Protein AF-A0A3M9ZXR5-F1 (afdb_monomer_lite)

pLDDT: mean 82.59, std 17.95, range [38.94, 97.75]

Secondary structure (DSSP, 8-state):
-PPP----------HHHHHHHHHHHHHHHHHHHHHHHHHHHHHHHHHHTGGG--HHHHHHTT-EEEEETTEEEEE-HHHHHHHHHHTHHHHHHHHHT-HHHHHHHHTT--

Radius of gyration: 21.89 Å; chains: 1; bounding box: 35×54×59 Å

Sequence (110 aa):
MVKPVIRFLDVPRDPMEQTTMSRIVDWEEEGDHLLQILRKYEDGYREKICSRCNMEQQVKRKCIKMHINGKILTYCDHMRKAKSSKFKKEIHHHMFSHPVFFTHNMLRKT

Structure (mmCIF, N/CA/C/O backbone):
data_AF-A0A3M9ZXR5-F1
#
_entry.id   AF-A0A3M9ZXR5-F1
#
loop_
_atom_site.group_PDB
_atom_site.id
_atom_site.type_symbol
_atom_site.label_atom_id
_atom_site.label_alt_id
_atom_site.label_comp_id
_atom_site.label_asym_id
_atom_site.label_entity_id
_atom_site.label_seq_id
_atom_site.pdbx_PDB_ins_code
_atom_site.Cartn_x
_atom_site.Cartn_y
_atom_site.Cartn_z
_atom_site.occupancy
_atom_site.B_iso_or_equiv
_atom_site.auth_seq_id
_atom_site.auth_comp_id
_atom_site.auth_asym_id
_atom_site.auth_atom_id
_atom_site.pdbx_PDB_model_num
ATOM 1 N N . MET A 1 1 ? 8.586 -45.011 -25.569 1.00 41.78 1 MET A N 1
ATOM 2 C CA . MET A 1 1 ? 8.322 -43.723 -26.251 1.00 41.78 1 MET A CA 1
ATOM 3 C C . MET A 1 1 ? 8.970 -42.614 -25.440 1.00 41.78 1 MET A C 1
ATOM 5 O O . MET A 1 1 ? 8.500 -42.313 -24.351 1.00 41.78 1 MET A O 1
ATOM 9 N N . VAL A 1 2 ? 10.095 -42.083 -25.913 1.00 38.94 2 VAL A N 1
ATOM 10 C CA . VAL A 1 2 ? 10.811 -40.984 -25.251 1.00 38.94 2 VAL A CA 1
ATOM 11 C C . VAL A 1 2 ? 10.157 -39.683 -25.714 1.00 38.94 2 VAL A C 1
ATOM 13 O O . VAL A 1 2 ? 10.104 -39.425 -26.914 1.00 38.94 2 VAL A O 1
ATOM 16 N N . LYS A 1 3 ? 9.590 -38.902 -24.787 1.00 43.16 3 LYS A N 1
ATOM 17 C CA . LYS A 1 3 ? 9.052 -37.570 -25.104 1.00 43.16 3 LYS A CA 1
ATOM 18 C C . LYS A 1 3 ? 10.208 -36.690 -25.595 1.00 43.16 3 LYS A C 1
ATOM 20 O O . LYS A 1 3 ? 11.258 -36.705 -24.949 1.00 43.16 3 LYS A O 1
ATOM 25 N N . PRO A 1 4 ? 10.053 -35.927 -26.687 1.00 47.34 4 PRO A N 1
ATOM 26 C CA . PRO A 1 4 ? 11.080 -34.979 -27.077 1.00 47.34 4 PRO A CA 1
ATOM 27 C C . PRO A 1 4 ? 11.218 -33.939 -25.963 1.00 47.34 4 PRO A C 1
ATOM 29 O O . PRO A 1 4 ? 10.266 -33.240 -25.614 1.00 47.34 4 PRO A O 1
ATOM 32 N N . VAL A 1 5 ? 12.412 -33.872 -25.379 1.00 54.09 5 VAL A N 1
ATOM 33 C CA . VAL A 1 5 ? 12.835 -32.733 -24.571 1.00 54.09 5 VAL A CA 1
ATOM 34 C C . VAL A 1 5 ? 12.912 -31.566 -25.543 1.00 54.09 5 VAL A C 1
ATOM 36 O O . VAL A 1 5 ? 13.826 -31.509 -26.365 1.00 54.09 5 VAL A O 1
ATOM 39 N N . ILE A 1 6 ? 11.932 -30.665 -25.491 1.00 51.97 6 ILE A N 1
ATOM 40 C CA . ILE A 1 6 ? 12.039 -29.366 -26.149 1.00 51.97 6 ILE A CA 1
ATOM 41 C C . ILE A 1 6 ? 13.170 -28.645 -25.417 1.00 51.97 6 ILE A C 1
ATOM 43 O O . ILE A 1 6 ? 12.973 -28.051 -24.360 1.00 51.97 6 ILE A O 1
ATOM 47 N N . ARG A 1 7 ? 14.392 -28.775 -25.937 1.00 46.69 7 ARG A N 1
ATOM 48 C CA . ARG A 1 7 ? 15.467 -27.851 -25.603 1.00 46.69 7 ARG A CA 1
ATOM 49 C C . ARG A 1 7 ? 15.021 -26.525 -26.192 1.00 46.69 7 ARG A C 1
ATOM 51 O O . ARG A 1 7 ? 14.985 -26.387 -27.413 1.00 46.69 7 ARG A O 1
ATOM 58 N N . PHE A 1 8 ? 14.619 -25.596 -25.331 1.00 50.69 8 PHE A N 1
ATOM 59 C CA . PHE A 1 8 ? 14.571 -24.194 -25.705 1.00 50.69 8 PHE A CA 1
ATOM 60 C C . PHE A 1 8 ? 15.990 -23.853 -26.152 1.00 50.69 8 PHE A C 1
ATOM 62 O O . PHE A 1 8 ? 16.900 -23.760 -25.336 1.00 50.69 8 PHE A O 1
ATOM 69 N N . LEU A 1 9 ? 16.201 -23.833 -27.467 1.00 44.84 9 LEU A N 1
ATOM 70 C CA . LEU A 1 9 ? 17.377 -23.216 -28.049 1.00 44.84 9 LEU A CA 1
ATOM 71 C C . LEU A 1 9 ? 17.412 -21.798 -27.480 1.00 44.84 9 LEU A C 1
ATOM 73 O O . LEU A 1 9 ? 16.385 -21.116 -27.512 1.00 44.84 9 LEU A O 1
ATOM 77 N N . ASP A 1 10 ? 18.558 -21.382 -26.948 1.00 56.34 10 ASP A N 1
ATOM 78 C CA . ASP A 1 10 ? 18.862 -19.978 -26.685 1.00 56.34 10 ASP A CA 1
ATOM 79 C C . ASP A 1 10 ? 18.866 -19.249 -28.036 1.00 56.34 10 ASP A C 1
ATOM 81 O O . ASP A 1 10 ? 19.908 -18.996 -28.639 1.00 56.34 10 ASP A O 1
ATOM 85 N N . VAL A 1 11 ? 17.671 -19.004 -28.578 1.00 54.62 11 VAL A N 1
ATOM 86 C CA . VAL A 1 11 ? 17.485 -18.183 -29.765 1.00 54.62 11 VAL A CA 1
ATOM 87 C C . VAL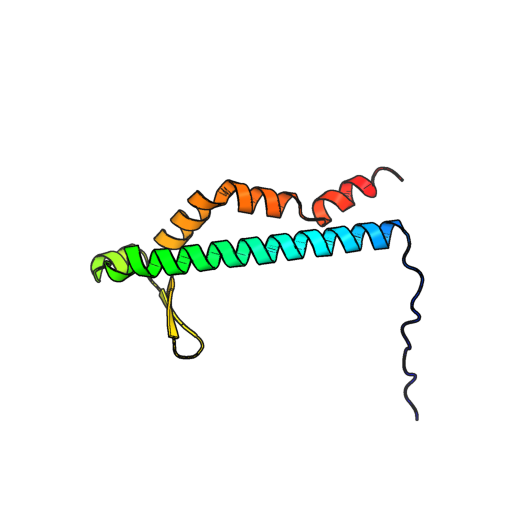 A 1 11 ? 17.993 -16.800 -29.373 1.00 54.62 11 VAL A C 1
ATOM 89 O O . VAL A 1 11 ? 17.533 -16.265 -28.357 1.00 54.62 11 VAL A O 1
ATOM 92 N N . PRO A 1 12 ? 18.945 -16.219 -30.123 1.00 54.38 12 PRO A N 1
ATOM 93 C CA . PRO A 1 12 ? 19.375 -14.855 -29.880 1.00 54.38 12 PRO A CA 1
ATOM 94 C C . PRO A 1 12 ? 18.138 -13.962 -29.936 1.00 54.38 12 PRO A C 1
ATOM 96 O O . PRO A 1 12 ? 17.517 -13.829 -30.989 1.00 54.38 12 PRO A O 1
ATOM 99 N N . ARG A 1 13 ? 17.741 -13.411 -28.786 1.00 61.97 13 ARG A N 1
ATOM 100 C CA . ARG A 1 13 ? 16.616 -12.478 -28.724 1.00 61.97 13 ARG A CA 1
ATOM 101 C C . ARG A 1 13 ? 16.959 -11.274 -29.580 1.00 61.97 13 ARG A C 1
ATOM 103 O O . ARG A 1 13 ? 18.100 -10.802 -29.529 1.00 61.97 13 ARG A O 1
ATOM 110 N N . ASP A 1 14 ? 15.985 -10.778 -30.328 1.00 75.81 14 ASP A N 1
ATOM 111 C CA . ASP A 1 14 ? 16.148 -9.539 -31.081 1.00 75.81 14 ASP A CA 1
ATOM 112 C C . ASP A 1 14 ? 16.647 -8.424 -30.127 1.00 75.81 14 ASP A C 1
ATOM 114 O O . ASP A 1 14 ? 16.221 -8.380 -28.965 1.00 75.81 14 ASP A O 1
ATOM 118 N N . PRO A 1 15 ? 17.566 -7.530 -30.535 1.00 76.38 15 PRO A N 1
ATOM 119 C CA . PRO A 1 15 ? 18.046 -6.450 -29.667 1.00 76.38 15 PRO A CA 1
ATOM 120 C C . PRO A 1 15 ? 16.917 -5.613 -29.028 1.00 76.38 15 PRO A C 1
ATOM 122 O O . PRO A 1 15 ? 17.047 -5.153 -27.886 1.00 76.38 15 PRO A O 1
ATOM 125 N N . MET A 1 16 ? 15.777 -5.455 -29.712 1.00 73.75 16 MET A N 1
ATOM 126 C CA . MET A 1 16 ? 14.577 -4.812 -29.170 1.00 73.75 16 MET A CA 1
ATOM 127 C C . MET A 1 16 ? 13.893 -5.656 -28.089 1.00 73.75 16 MET A C 1
ATOM 129 O O . MET A 1 16 ? 13.424 -5.102 -27.08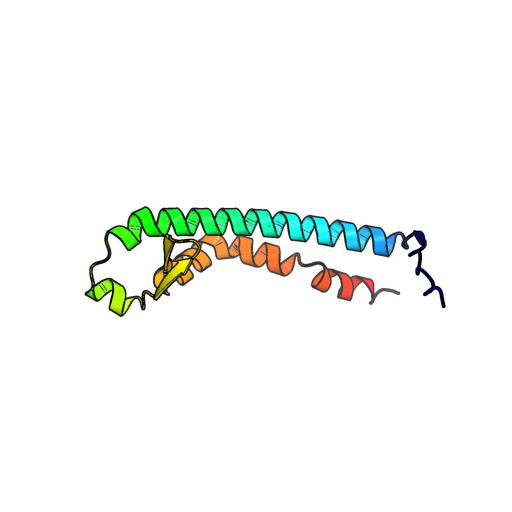9 1.00 73.75 16 MET A O 1
ATOM 133 N N . GLU A 1 17 ? 13.856 -6.981 -28.236 1.00 75.69 17 GLU A N 1
ATOM 134 C CA . GLU A 1 17 ? 13.344 -7.898 -27.209 1.00 75.69 17 GLU A CA 1
ATOM 135 C C . GLU A 1 17 ? 14.229 -7.884 -25.960 1.00 75.69 17 GLU A C 1
ATOM 137 O O . GLU A 1 17 ? 13.713 -7.817 -24.844 1.00 75.69 17 GLU A O 1
ATOM 142 N N . GLN A 1 18 ? 15.556 -7.876 -26.129 1.00 80.88 18 GLN A N 1
ATOM 143 C CA . GLN A 1 18 ? 16.503 -7.775 -25.011 1.00 80.88 18 GLN A CA 1
ATOM 144 C C . GLN A 1 18 ? 16.325 -6.460 -24.246 1.00 80.88 18 GLN A C 1
ATOM 146 O O . GLN A 1 18 ? 16.202 -6.463 -23.022 1.00 80.88 18 GLN A O 1
ATOM 151 N N . THR A 1 19 ? 16.224 -5.341 -24.968 1.00 80.75 19 THR A N 1
ATOM 152 C CA . THR A 1 19 ? 16.002 -4.017 -24.368 1.00 80.75 19 THR A CA 1
ATOM 153 C C . THR A 1 19 ? 14.668 -3.952 -23.625 1.00 80.75 19 THR A C 1
ATOM 155 O O . THR A 1 19 ? 14.588 -3.422 -22.518 1.00 80.75 19 THR A O 1
ATOM 158 N N . THR A 1 20 ? 1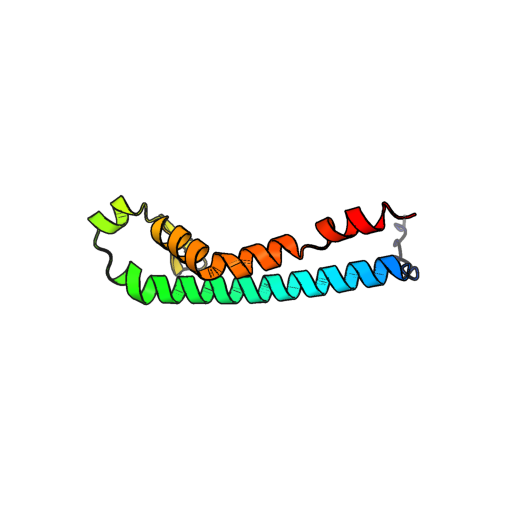3.607 -4.509 -24.210 1.00 81.62 20 THR A N 1
ATOM 159 C CA . THR A 1 20 ? 12.284 -4.549 -23.573 1.00 81.62 20 THR A CA 1
ATOM 160 C C . THR A 1 20 ? 12.315 -5.385 -22.298 1.00 81.62 20 THR A C 1
ATOM 162 O O . THR A 1 20 ? 11.743 -4.979 -21.289 1.00 81.62 20 THR A O 1
ATOM 165 N N . MET A 1 21 ? 13.024 -6.514 -22.319 1.00 84.62 21 MET A N 1
ATOM 166 C CA . MET A 1 21 ? 13.150 -7.390 -21.160 1.00 84.62 21 MET A CA 1
ATOM 167 C C . MET A 1 21 ? 13.967 -6.767 -20.036 1.00 84.62 21 MET A C 1
ATOM 169 O O . MET A 1 21 ? 13.528 -6.822 -18.893 1.00 84.62 21 MET A O 1
ATOM 173 N N . SER A 1 22 ? 15.079 -6.102 -20.357 1.00 86.81 22 SER A N 1
ATOM 174 C CA . SER A 1 22 ? 15.860 -5.337 -19.376 1.00 86.81 22 SER A CA 1
ATOM 175 C C . SER A 1 22 ? 14.989 -4.305 -18.658 1.00 86.81 22 SER A C 1
ATOM 177 O O . SER A 1 22 ? 14.975 -4.248 -17.437 1.00 86.81 22 SER A O 1
ATOM 179 N N . ARG A 1 23 ? 14.173 -3.552 -19.406 1.00 87.25 23 ARG A N 1
ATOM 180 C CA . ARG A 1 23 ? 13.278 -2.535 -18.831 1.00 87.25 23 ARG A CA 1
ATOM 181 C C . ARG A 1 23 ? 12.151 -3.115 -17.977 1.00 87.25 23 ARG A C 1
ATOM 183 O O . ARG A 1 23 ? 11.629 -2.409 -17.120 1.00 87.25 23 ARG A O 1
ATOM 190 N N . ILE A 1 24 ? 11.726 -4.349 -18.252 1.00 90.56 24 ILE A N 1
ATOM 191 C CA . ILE A 1 24 ? 10.759 -5.064 -17.410 1.00 90.56 24 ILE A CA 1
ATOM 192 C C . ILE A 1 24 ? 11.411 -5.438 -16.087 1.00 90.56 24 ILE A C 1
ATOM 194 O O . ILE A 1 24 ? 10.827 -5.137 -15.054 1.00 90.56 24 ILE A O 1
ATOM 198 N N . VAL A 1 25 ? 12.625 -5.990 -16.119 1.00 92.69 25 VAL A N 1
ATOM 199 C CA . VAL A 1 25 ? 13.377 -6.322 -14.901 1.00 92.69 25 VAL A CA 1
ATOM 200 C C . VAL A 1 25 ? 13.611 -5.071 -14.051 1.00 92.69 25 VAL A C 1
ATOM 202 O O . VAL A 1 25 ? 13.244 -5.066 -12.882 1.00 92.69 25 VAL A O 1
ATOM 205 N N . ASP A 1 26 ? 14.096 -3.978 -14.649 1.00 92.00 26 ASP A N 1
ATOM 206 C CA . ASP A 1 26 ? 14.308 -2.707 -13.937 1.00 92.00 26 ASP A CA 1
ATOM 207 C C . ASP A 1 26 ? 13.012 -2.191 -13.282 1.00 92.00 26 ASP A C 1
ATOM 209 O O . ASP A 1 26 ? 13.007 -1.675 -12.163 1.00 92.00 26 ASP A O 1
ATOM 213 N N . TRP A 1 27 ? 11.883 -2.321 -13.989 1.00 93.88 27 TRP A N 1
ATOM 214 C CA . TRP A 1 27 ? 10.581 -1.918 -13.471 1.00 93.88 27 TRP A CA 1
ATOM 215 C C . TRP A 1 27 ? 10.132 -2.810 -12.308 1.00 93.88 27 TRP A C 1
ATOM 217 O O . TRP A 1 27 ? 9.654 -2.289 -11.303 1.00 93.88 27 TRP A O 1
ATOM 227 N N . GLU A 1 28 ? 10.302 -4.129 -12.415 1.00 95.06 28 GLU A N 1
ATOM 228 C CA . GLU A 1 28 ? 9.979 -5.088 -11.353 1.00 95.06 28 GLU A CA 1
ATOM 229 C C . GLU A 1 28 ? 10.818 -4.841 -10.092 1.00 95.06 28 GLU A C 1
ATOM 231 O O . GLU A 1 28 ? 10.259 -4.787 -8.996 1.00 95.06 28 GLU A O 1
ATOM 236 N N . GLU A 1 29 ? 12.124 -4.596 -10.236 1.00 96.19 29 GLU A N 1
ATOM 237 C CA . GLU A 1 29 ? 13.024 -4.290 -9.116 1.00 96.19 29 GLU A CA 1
ATOM 238 C C . GLU A 1 29 ? 12.615 -3.006 -8.375 1.00 96.19 29 GLU A C 1
ATOM 240 O O . GLU A 1 29 ? 12.537 -2.984 -7.140 1.00 96.19 29 GLU A O 1
ATOM 245 N N . GLU A 1 30 ? 12.271 -1.944 -9.112 1.00 94.62 30 GLU A N 1
ATOM 2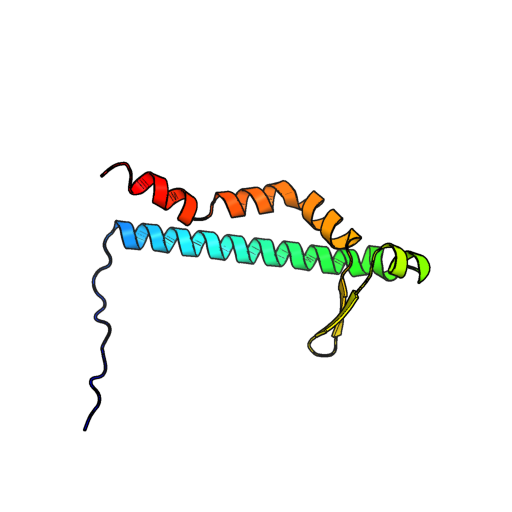46 C CA . GLU A 1 30 ? 11.733 -0.712 -8.521 1.00 94.62 30 GLU A CA 1
ATOM 247 C C . GLU A 1 30 ? 10.385 -0.970 -7.819 1.00 94.62 30 GLU A C 1
ATOM 249 O O . GLU A 1 30 ? 10.107 -0.421 -6.747 1.00 94.62 30 GLU A O 1
ATOM 254 N N . GLY A 1 31 ? 9.551 -1.844 -8.390 1.00 96.12 31 GLY A N 1
ATOM 255 C CA . GLY A 1 31 ? 8.288 -2.282 -7.796 1.00 96.12 31 GLY A CA 1
ATOM 256 C C . GLY A 1 31 ? 8.482 -3.008 -6.467 1.00 96.12 31 GLY A C 1
ATOM 257 O O . GLY A 1 31 ? 7.804 -2.696 -5.482 1.00 96.12 31 GLY A O 1
ATOM 258 N N . ASP A 1 32 ? 9.449 -3.919 -6.399 1.00 97.38 32 ASP A N 1
ATOM 259 C CA . ASP A 1 32 ? 9.815 -4.633 -5.178 1.00 97.38 32 ASP A CA 1
ATOM 260 C C . ASP A 1 32 ? 10.341 -3.682 -4.101 1.00 97.38 32 ASP A C 1
ATOM 262 O O . ASP A 1 32 ? 9.930 -3.761 -2.934 1.00 97.38 32 ASP A O 1
ATOM 266 N N . HIS A 1 33 ? 11.191 -2.730 -4.482 1.00 96.69 33 HIS A N 1
ATOM 267 C CA . HIS A 1 33 ? 11.666 -1.691 -3.576 1.00 96.69 33 HIS A CA 1
ATOM 268 C C . HIS A 1 33 ? 10.505 -0.843 -3.024 1.00 96.69 33 HIS A C 1
ATOM 270 O O . HIS A 1 33 ? 10.385 -0.655 -1.803 1.00 96.69 33 HIS A O 1
ATOM 276 N N . LEU A 1 34 ? 9.583 -0.404 -3.887 1.00 96.25 34 LEU A N 1
ATOM 277 C CA . LEU A 1 34 ? 8.388 0.328 -3.473 1.00 96.25 34 LEU A CA 1
ATOM 278 C C . LEU A 1 34 ? 7.525 -0.511 -2.517 1.00 96.25 34 LEU A C 1
ATOM 280 O O . LEU A 1 34 ? 7.103 -0.014 -1.469 1.00 96.25 34 LEU A O 1
ATOM 284 N N . LEU A 1 35 ? 7.303 -1.795 -2.809 1.00 96.19 35 LEU A N 1
ATOM 285 C CA . LEU A 1 35 ? 6.561 -2.705 -1.931 1.00 96.19 35 LEU A CA 1
ATOM 286 C C . LEU A 1 35 ? 7.198 -2.817 -0.541 1.00 96.19 35 LEU A C 1
ATOM 288 O O . LEU A 1 35 ? 6.474 -2.807 0.461 1.00 96.19 35 LEU A O 1
ATOM 292 N N . GLN A 1 36 ? 8.527 -2.879 -0.447 1.00 97.12 36 GLN A N 1
ATOM 293 C CA . GLN A 1 36 ? 9.225 -2.894 0.841 1.00 97.12 36 GLN A CA 1
ATOM 294 C C . GLN A 1 36 ? 8.987 -1.607 1.638 1.00 97.12 36 GLN A C 1
ATOM 296 O O . GLN A 1 36 ? 8.698 -1.671 2.837 1.00 97.12 36 GLN A O 1
ATOM 301 N N . ILE A 1 37 ? 9.057 -0.440 0.992 1.00 97.00 37 ILE A N 1
ATOM 302 C CA . ILE A 1 37 ? 8.772 0.852 1.635 1.00 97.00 37 ILE A CA 1
ATOM 303 C C . ILE A 1 37 ? 7.326 0.898 2.138 1.00 97.00 37 ILE A C 1
ATOM 305 O O . ILE A 1 37 ? 7.071 1.293 3.282 1.00 97.00 37 ILE A O 1
ATOM 309 N N . LEU A 1 38 ? 6.373 0.460 1.311 1.00 96.00 38 LEU A N 1
ATOM 310 C CA . LEU A 1 38 ? 4.959 0.425 1.672 1.00 96.00 38 LEU A CA 1
ATOM 311 C C . LEU A 1 38 ? 4.704 -0.494 2.875 1.00 96.00 38 LEU A C 1
ATOM 313 O O . LEU A 1 38 ? 3.944 -0.115 3.767 1.00 96.00 38 LEU A O 1
ATOM 317 N N . ARG A 1 39 ? 5.360 -1.660 2.942 1.00 94.56 39 ARG A N 1
ATOM 318 C CA . ARG A 1 39 ? 5.275 -2.581 4.091 1.00 94.56 39 ARG A CA 1
ATOM 319 C C . ARG A 1 39 ? 5.842 -1.954 5.365 1.00 94.56 39 ARG A C 1
ATOM 321 O O . ARG A 1 39 ? 5.137 -1.903 6.369 1.00 94.56 39 ARG A O 1
ATOM 328 N N . LYS A 1 40 ? 7.047 -1.373 5.301 1.00 96.38 40 LYS A N 1
ATOM 329 C CA . LYS A 1 40 ? 7.665 -0.658 6.437 1.00 96.38 40 LYS A CA 1
ATOM 330 C C . LYS A 1 40 ? 6.768 0.465 6.962 1.00 96.38 40 LYS A C 1
ATOM 332 O O . LYS A 1 40 ? 6.668 0.673 8.171 1.00 96.38 40 LYS A O 1
ATOM 337 N N . TYR A 1 41 ? 6.097 1.190 6.065 1.00 96.62 41 TYR A N 1
ATOM 338 C CA . TYR A 1 41 ? 5.134 2.209 6.467 1.00 96.62 41 TYR A CA 1
ATOM 339 C C . TYR A 1 41 ? 3.946 1.617 7.224 1.00 96.62 41 TYR A C 1
ATOM 341 O O . TYR A 1 41 ? 3.562 2.168 8.252 1.00 96.62 41 TYR A O 1
ATOM 349 N N . GLU A 1 42 ? 3.359 0.525 6.733 1.00 94.38 42 GLU A N 1
ATOM 350 C CA . GLU A 1 42 ? 2.239 -0.127 7.414 1.00 94.38 42 GLU A CA 1
ATOM 351 C C . GLU A 1 42 ? 2.626 -0.650 8.797 1.00 94.38 42 GLU A C 1
ATOM 353 O O . GLU A 1 42 ? 1.850 -0.488 9.736 1.00 94.38 42 GLU A O 1
ATOM 358 N N . ASP A 1 43 ? 3.821 -1.216 8.951 1.00 93.88 43 ASP A N 1
ATOM 359 C CA . ASP A 1 43 ? 4.309 -1.691 10.249 1.00 93.88 43 ASP A CA 1
ATOM 360 C C . ASP A 1 43 ? 4.444 -0.534 11.242 1.00 93.88 43 ASP A C 1
ATOM 362 O O . ASP A 1 43 ? 3.814 -0.547 12.303 1.00 93.88 43 ASP A O 1
ATOM 366 N N . GLY A 1 44 ? 5.121 0.549 10.846 1.00 95.19 44 GLY A N 1
ATOM 367 C CA . GLY A 1 44 ? 5.211 1.751 11.678 1.00 95.19 44 GLY A CA 1
ATOM 368 C C . GLY A 1 44 ? 3.846 2.402 11.949 1.00 95.19 44 GLY A C 1
ATOM 369 O O . GLY A 1 44 ? 3.625 2.989 13.011 1.00 95.19 44 GLY A O 1
ATOM 370 N N . TYR A 1 45 ? 2.899 2.290 11.014 1.00 95.56 45 TYR A N 1
ATOM 371 C CA . TYR A 1 45 ? 1.529 2.759 11.202 1.00 95.56 45 TYR A CA 1
ATOM 372 C C . TYR A 1 45 ? 0.794 1.935 12.261 1.00 95.56 45 TYR A C 1
ATOM 374 O O . TYR A 1 45 ? 0.120 2.498 13.129 1.00 95.56 45 TYR A O 1
ATOM 382 N N . ARG A 1 46 ? 0.930 0.605 12.221 1.00 93.81 46 ARG A N 1
ATOM 383 C CA . ARG A 1 46 ? 0.330 -0.295 13.212 1.00 93.81 46 ARG A CA 1
ATOM 384 C C . ARG A 1 46 ? 0.874 -0.006 14.608 1.00 93.81 46 ARG A C 1
ATOM 386 O O . ARG A 1 46 ? 0.084 0.155 15.537 1.00 93.81 46 ARG A O 1
ATOM 393 N N . GLU A 1 47 ? 2.188 0.149 14.732 1.00 94.00 47 GLU A N 1
ATOM 394 C CA . GLU A 1 47 ? 2.861 0.436 16.004 1.00 94.00 47 GLU A CA 1
ATOM 395 C C . GLU A 1 47 ? 2.462 1.782 16.612 1.00 94.00 47 GLU A C 1
ATOM 397 O O . GLU A 1 47 ? 2.287 1.880 17.825 1.00 94.00 47 GLU A O 1
ATOM 402 N N . LYS A 1 48 ? 2.306 2.830 15.796 1.00 94.25 48 LYS A N 1
ATOM 403 C CA . LYS A 1 48 ? 2.073 4.196 16.300 1.00 94.25 48 LYS A CA 1
ATOM 404 C C . LYS A 1 48 ? 0.599 4.564 16.406 1.00 94.25 48 LYS A C 1
ATOM 406 O O . LYS A 1 48 ? 0.214 5.293 17.319 1.00 94.25 48 LYS A O 1
ATOM 411 N N . ILE A 1 49 ? -0.210 4.113 15.449 1.00 93.94 49 ILE A N 1
ATOM 412 C CA . ILE A 1 49 ? -1.605 4.532 15.298 1.00 93.94 49 ILE A CA 1
ATOM 413 C C . ILE A 1 49 ? -2.557 3.420 15.728 1.00 93.94 49 ILE A C 1
ATOM 415 O O . ILE A 1 49 ? -3.441 3.673 16.543 1.00 93.94 49 ILE A O 1
ATOM 419 N N . CYS A 1 50 ? -2.399 2.199 15.205 1.00 91.19 50 CYS A N 1
ATOM 420 C CA . CYS A 1 50 ? -3.339 1.115 15.514 1.00 91.19 50 CYS A CA 1
ATOM 421 C C . CYS A 1 50 ? -3.231 0.643 16.968 1.00 91.19 50 CYS A C 1
ATOM 423 O O . CYS A 1 50 ? -4.256 0.325 17.562 1.00 91.19 50 CYS A O 1
ATOM 425 N N . SER A 1 51 ? -2.032 0.651 17.559 1.00 90.50 51 SER A N 1
ATOM 426 C CA . SER A 1 51 ? -1.809 0.314 18.977 1.00 90.50 51 SER A CA 1
ATOM 427 C C . SER A 1 51 ? -2.607 1.188 19.951 1.00 90.50 51 SER A C 1
ATOM 429 O O . SER A 1 51 ? -2.904 0.766 21.063 1.00 90.50 51 SER A O 1
ATOM 431 N N . ARG A 1 52 ? -2.987 2.397 19.523 1.00 92.75 52 ARG A N 1
ATOM 432 C CA . ARG A 1 52 ? -3.758 3.370 20.308 1.00 92.75 52 ARG A CA 1
ATOM 433 C C . ARG A 1 52 ? -5.243 3.384 19.945 1.00 92.75 52 ARG A C 1
ATOM 435 O O . ARG A 1 52 ? -5.990 4.196 20.486 1.00 92.75 52 ARG A O 1
ATOM 442 N N . CYS A 1 53 ? -5.680 2.535 19.013 1.00 92.38 53 CYS A N 1
ATOM 443 C CA . CYS A 1 53 ? -7.078 2.493 18.608 1.00 92.38 53 CYS A CA 1
ATOM 444 C C . CYS A 1 53 ? -7.941 1.772 19.639 1.00 92.38 53 CYS A C 1
ATOM 446 O O . CYS A 1 53 ? -7.826 0.558 19.809 1.00 92.38 53 CYS A O 1
ATOM 448 N N . ASN A 1 54 ? -8.889 2.495 20.231 1.00 93.12 54 ASN A N 1
ATOM 449 C CA . ASN A 1 54 ? -9.961 1.884 21.016 1.00 93.12 54 ASN A CA 1
ATOM 450 C C . ASN A 1 54 ? -10.979 1.152 20.110 1.00 93.12 54 ASN A C 1
ATOM 452 O O . ASN A 1 54 ? -10.939 1.276 18.882 1.00 93.12 54 ASN A O 1
ATOM 456 N N . MET A 1 55 ? -11.893 0.377 20.704 1.00 91.75 55 MET A N 1
ATOM 457 C CA . MET A 1 55 ? -12.854 -0.429 19.935 1.00 91.75 55 MET A CA 1
ATOM 458 C C . MET A 1 55 ? -13.751 0.413 19.022 1.00 91.75 55 MET A C 1
ATOM 460 O O . MET A 1 55 ? -13.927 0.065 17.856 1.00 91.75 55 MET A O 1
ATOM 464 N N . GLU A 1 56 ? -14.252 1.554 19.496 1.00 93.81 56 GLU A N 1
ATOM 465 C CA . GLU A 1 56 ? -15.092 2.451 18.691 1.00 93.81 56 GLU A CA 1
ATOM 466 C C . GLU A 1 56 ? -14.355 2.965 17.447 1.00 93.81 56 GLU A C 1
ATOM 468 O O . GLU A 1 56 ? -14.888 2.960 16.335 1.00 93.81 56 GLU A O 1
ATOM 473 N N . GLN A 1 57 ? -13.087 3.353 17.605 1.00 92.81 57 GLN A N 1
ATOM 474 C CA . GLN A 1 57 ? -12.234 3.769 16.497 1.00 92.81 57 GLN A CA 1
ATOM 475 C C . GLN A 1 57 ? -11.957 2.616 15.532 1.00 92.81 57 GLN A C 1
ATOM 477 O O . GLN A 1 57 ? -11.935 2.846 14.321 1.00 92.81 57 GLN A O 1
ATOM 482 N N . GLN A 1 58 ? -11.754 1.394 16.035 1.00 91.19 58 GLN A N 1
ATOM 483 C CA . GLN A 1 58 ? -11.551 0.213 15.191 1.00 91.19 58 GLN A CA 1
ATOM 484 C C . GLN A 1 58 ? -12.786 -0.071 14.327 1.00 91.19 58 GLN A C 1
ATOM 486 O O . GLN A 1 58 ? -12.646 -0.271 13.119 1.00 91.19 58 GLN A O 1
ATOM 491 N N . VAL A 1 59 ? -13.987 0.000 14.910 1.00 90.75 59 VAL A N 1
ATOM 492 C CA . VAL A 1 59 ? -15.255 -0.169 14.183 1.00 90.75 59 VAL A CA 1
ATOM 493 C C . VAL A 1 59 ? -15.435 0.942 13.147 1.00 90.75 59 VAL A C 1
ATOM 495 O O . VAL A 1 59 ? -15.637 0.658 11.966 1.00 90.75 59 VAL A O 1
ATOM 498 N N . LYS A 1 60 ? -15.262 2.213 13.539 1.00 92.12 60 LYS A N 1
ATOM 499 C CA . LYS A 1 60 ? -15.404 3.367 12.631 1.00 92.12 60 LYS A CA 1
ATOM 500 C C . LYS A 1 60 ? -14.434 3.313 11.447 1.00 92.12 60 LYS A C 1
ATOM 502 O O . LYS A 1 60 ? -14.782 3.716 10.339 1.00 92.12 60 LYS A O 1
ATOM 507 N N . ARG A 1 61 ? -13.211 2.822 11.668 1.00 90.81 61 ARG A N 1
ATOM 508 C CA . ARG A 1 61 ? -12.172 2.677 10.633 1.00 90.81 61 ARG A CA 1
ATOM 509 C C . ARG A 1 61 ? -12.291 1.379 9.830 1.00 90.81 61 ARG A C 1
ATOM 511 O O . ARG A 1 61 ? -11.479 1.185 8.924 1.00 90.81 61 ARG A O 1
ATOM 518 N N . LYS A 1 62 ? -13.275 0.526 10.145 1.00 90.94 62 LYS A N 1
ATOM 519 C CA . LYS A 1 62 ? -13.480 -0.798 9.540 1.00 90.94 62 LYS A CA 1
ATOM 520 C C . LYS A 1 62 ? -12.207 -1.645 9.607 1.00 90.94 62 LYS A C 1
ATOM 522 O O . LYS A 1 62 ? -11.709 -2.128 8.593 1.00 90.94 62 LYS A O 1
ATOM 527 N N . CYS A 1 63 ? -11.625 -1.745 10.801 1.00 93.00 63 CYS A N 1
ATOM 528 C CA . CYS A 1 63 ? -10.430 -2.551 11.014 1.00 93.00 63 CYS A CA 1
ATOM 529 C C . CYS A 1 63 ? -10.727 -4.040 10.792 1.00 93.00 63 CYS A C 1
ATOM 531 O O . CYS A 1 63 ? -11.623 -4.604 11.413 1.00 93.00 63 CYS A O 1
ATOM 533 N N . ILE A 1 64 ? -9.923 -4.672 9.945 1.00 92.19 64 ILE A N 1
ATOM 534 C CA . ILE A 1 64 ? -9.903 -6.106 9.672 1.00 92.19 64 ILE A CA 1
ATOM 535 C C . ILE A 1 64 ? -8.639 -6.674 10.314 1.00 92.19 64 ILE A C 1
ATOM 537 O O . ILE A 1 64 ? -7.555 -6.100 10.180 1.00 92.19 64 ILE A O 1
ATOM 541 N N . LYS A 1 65 ? -8.773 -7.803 11.007 1.00 90.75 65 LYS A N 1
ATOM 542 C CA . LYS A 1 65 ? -7.647 -8.569 11.545 1.00 90.75 65 LYS A CA 1
ATOM 543 C C . LYS A 1 65 ? -7.477 -9.830 10.708 1.00 90.75 65 LYS A C 1
ATOM 545 O O . LYS A 1 65 ? -8.437 -10.560 10.494 1.00 90.75 65 LYS A O 1
ATOM 550 N N . MET A 1 66 ? -6.266 -10.064 10.225 1.00 88.81 66 MET A N 1
ATOM 551 C CA . MET A 1 66 ? -5.893 -11.222 9.420 1.00 88.81 66 MET A CA 1
ATOM 552 C C . MET A 1 66 ? -4.818 -12.016 10.150 1.00 88.81 66 MET A C 1
ATOM 554 O O . MET A 1 66 ? -3.878 -11.431 10.684 1.00 88.81 66 MET A O 1
ATOM 558 N N . HIS A 1 67 ? -4.938 -13.339 10.146 1.00 88.00 67 HIS A N 1
ATOM 559 C CA . HIS A 1 67 ? -3.927 -14.234 10.699 1.00 88.00 67 HIS A CA 1
ATOM 560 C C . HIS A 1 67 ? -3.052 -14.754 9.559 1.00 88.00 67 HIS A C 1
ATOM 562 O O . HIS A 1 67 ? -3.540 -15.456 8.679 1.00 88.00 67 HIS A O 1
ATOM 568 N N . ILE A 1 68 ? -1.770 -14.394 9.558 1.00 85.06 68 ILE A N 1
ATOM 569 C CA . ILE A 1 68 ? -0.793 -14.840 8.557 1.00 85.06 68 ILE A CA 1
ATOM 570 C C . ILE A 1 68 ? 0.435 -15.352 9.302 1.00 85.06 68 ILE A C 1
ATOM 572 O O . ILE A 1 68 ? 1.028 -14.614 10.087 1.00 85.06 68 ILE A O 1
ATOM 576 N N . ASN A 1 69 ? 0.822 -16.607 9.063 1.00 87.00 69 ASN A N 1
ATOM 577 C CA . ASN A 1 69 ? 2.011 -17.236 9.657 1.00 87.00 69 ASN A CA 1
ATOM 578 C C . ASN A 1 69 ? 2.089 -17.066 11.188 1.00 87.00 69 ASN A C 1
ATOM 580 O O . ASN A 1 69 ? 3.124 -16.690 11.734 1.00 87.00 69 ASN A O 1
ATOM 584 N N . GLY A 1 70 ? 0.961 -17.261 11.881 1.00 86.69 70 GLY A N 1
ATOM 585 C CA . GLY A 1 70 ? 0.867 -17.115 13.340 1.00 86.69 70 GLY A CA 1
ATOM 586 C C . GLY A 1 70 ? 0.861 -15.670 13.858 1.00 86.69 70 GLY A C 1
ATOM 587 O O . GLY A 1 70 ? 0.769 -15.462 15.064 1.00 86.69 70 GLY A O 1
ATOM 588 N N . LYS A 1 71 ? 0.917 -14.661 12.980 1.00 81.56 71 LYS A N 1
ATOM 589 C CA . LYS A 1 71 ? 0.866 -13.238 13.346 1.00 81.56 71 LYS A CA 1
ATOM 590 C C . LYS A 1 71 ? -0.492 -12.631 13.012 1.00 81.56 71 LYS A C 1
ATOM 592 O O . LYS A 1 71 ? -1.073 -12.927 11.969 1.00 81.56 71 LYS A O 1
ATOM 597 N N . ILE A 1 72 ? -0.972 -11.741 13.880 1.00 83.25 72 ILE A N 1
ATOM 598 C CA . ILE A 1 72 ? -2.175 -10.940 13.631 1.00 83.25 72 ILE A CA 1
ATOM 599 C C . ILE A 1 72 ? -1.759 -9.638 12.954 1.00 83.25 72 ILE A C 1
ATOM 601 O O . ILE A 1 72 ? -1.129 -8.776 13.566 1.00 83.25 72 ILE A O 1
ATOM 605 N N . LEU A 1 73 ? -2.148 -9.473 11.695 1.00 85.75 73 LEU A N 1
ATOM 606 C CA . LEU A 1 73 ? -1.999 -8.228 10.956 1.00 85.75 73 LEU A CA 1
ATOM 607 C C . LEU A 1 73 ? -3.323 -7.475 10.958 1.00 85.75 73 LEU A C 1
ATOM 609 O O . LEU A 1 73 ? -4.372 -8.024 10.633 1.00 85.75 73 LEU A O 1
ATOM 613 N N . THR A 1 74 ? -3.273 -6.197 11.325 1.00 90.00 74 THR A N 1
ATOM 614 C CA . THR A 1 74 ? -4.439 -5.310 11.241 1.00 90.00 74 THR A CA 1
ATOM 615 C C . THR A 1 74 ? -4.363 -4.480 9.965 1.00 90.00 74 THR A C 1
ATOM 617 O O . THR A 1 74 ? -3.308 -3.932 9.630 1.00 90.00 74 THR A O 1
ATOM 620 N N . TYR A 1 75 ? -5.492 -4.367 9.275 1.00 91.12 75 TYR A N 1
ATOM 621 C CA . TYR A 1 75 ? -5.682 -3.543 8.089 1.00 91.12 75 TYR A CA 1
ATOM 622 C C . TYR A 1 75 ? -6.935 -2.681 8.247 1.00 91.12 75 TYR A C 1
ATOM 624 O O . TYR A 1 75 ? -7.923 -3.135 8.810 1.00 91.12 75 TYR A O 1
ATOM 632 N N . CYS A 1 76 ? -6.925 -1.433 7.776 1.00 93.75 76 CYS A N 1
ATOM 633 C CA . CYS A 1 76 ? -8.110 -0.575 7.832 1.00 93.75 76 CYS A CA 1
ATOM 634 C C . CYS A 1 76 ? -8.111 0.473 6.716 1.00 93.75 76 CYS A C 1
ATOM 636 O O . CYS A 1 76 ? -7.063 0.819 6.160 1.00 93.75 76 CYS A O 1
ATOM 638 N N . ASP A 1 77 ? -9.287 1.036 6.429 1.00 90.94 77 ASP A N 1
ATOM 639 C CA . ASP A 1 77 ? -9.447 2.062 5.392 1.00 90.94 77 ASP A CA 1
ATOM 640 C C . ASP A 1 77 ? -8.622 3.316 5.678 1.00 90.94 77 ASP A C 1
ATOM 642 O O . ASP A 1 77 ? -8.112 3.963 4.763 1.00 90.94 77 ASP A O 1
ATOM 646 N N . HIS A 1 78 ? -8.468 3.653 6.956 1.00 94.31 78 HIS A N 1
ATOM 647 C CA . HIS A 1 78 ? -7.700 4.815 7.379 1.00 94.31 78 HIS A CA 1
ATOM 648 C C . HIS A 1 78 ? -6.203 4.638 7.083 1.00 94.31 78 HIS A C 1
ATOM 650 O O . HIS A 1 78 ? -5.573 5.544 6.540 1.00 94.31 78 HIS A O 1
ATOM 656 N N . MET A 1 79 ? -5.654 3.447 7.343 1.00 95.50 79 MET A N 1
ATOM 657 C CA . MET A 1 79 ? -4.277 3.102 6.982 1.00 95.50 79 MET A CA 1
ATOM 658 C C . MET A 1 79 ? -4.093 3.089 5.463 1.00 95.50 79 MET A C 1
ATOM 660 O O . MET A 1 79 ? -3.136 3.681 4.965 1.00 95.50 79 MET A O 1
ATOM 664 N N . ARG A 1 80 ? -5.031 2.484 4.716 1.00 93.94 80 ARG A N 1
ATOM 665 C CA . ARG A 1 80 ? -5.002 2.471 3.244 1.00 93.94 80 ARG A CA 1
ATOM 666 C C . ARG A 1 80 ? -4.932 3.890 2.680 1.00 93.94 80 ARG A C 1
ATOM 668 O O . ARG A 1 80 ? -4.035 4.186 1.899 1.00 93.94 80 ARG A O 1
ATOM 675 N N . LYS A 1 81 ? -5.839 4.773 3.108 1.00 95.00 81 LYS A N 1
ATOM 676 C CA . LYS A 1 81 ? -5.889 6.172 2.652 1.00 95.00 81 LYS A CA 1
ATOM 677 C C . LYS A 1 81 ? -4.628 6.946 3.031 1.00 95.00 81 LYS A C 1
ATOM 679 O O . LYS A 1 81 ? -4.089 7.656 2.189 1.00 95.00 81 LYS A O 1
ATOM 684 N N . ALA A 1 82 ? -4.132 6.778 4.258 1.00 95.88 82 ALA A N 1
ATOM 685 C CA . ALA A 1 82 ? -2.902 7.427 4.704 1.00 95.88 82 ALA A CA 1
ATOM 686 C C . ALA A 1 82 ? -1.690 6.986 3.866 1.00 95.88 82 ALA A C 1
ATOM 688 O O . ALA A 1 82 ? -0.922 7.830 3.404 1.00 95.88 82 ALA A O 1
ATOM 689 N N . LYS A 1 83 ? -1.571 5.680 3.587 1.00 96.25 83 LYS A N 1
ATOM 690 C CA . LYS A 1 83 ? -0.529 5.117 2.721 1.00 96.25 83 LYS A CA 1
ATOM 691 C C . LYS A 1 83 ? -0.623 5.665 1.296 1.00 96.25 83 LYS A C 1
ATOM 693 O O . LYS A 1 83 ? 0.355 6.208 0.793 1.00 96.25 83 LYS A O 1
ATOM 698 N N . SER A 1 84 ? -1.800 5.579 0.670 1.00 94.81 84 SER A N 1
ATOM 699 C CA . SER A 1 84 ? -2.025 6.080 -0.693 1.00 94.81 84 SER A CA 1
ATOM 700 C C . SER A 1 84 ? -1.784 7.582 -0.814 1.00 94.81 84 SER A C 1
ATOM 702 O O . SER A 1 84 ? -1.276 8.027 -1.834 1.00 94.81 84 SER A O 1
ATOM 704 N N . SER A 1 85 ? -2.121 8.369 0.211 1.00 97.31 85 SER A N 1
ATOM 705 C CA . SER A 1 85 ? -1.847 9.806 0.219 1.00 97.31 85 SER A CA 1
ATOM 706 C C . SER A 1 85 ? -0.356 10.104 0.358 1.00 97.31 85 SER A C 1
ATOM 708 O O . SER A 1 85 ? 0.137 11.010 -0.308 1.00 97.31 85 SER A O 1
ATOM 710 N N . LYS A 1 86 ? 0.356 9.366 1.219 1.00 97.75 86 LYS A N 1
ATOM 711 C CA . LYS A 1 86 ? 1.784 9.583 1.470 1.00 97.75 86 LYS A CA 1
ATOM 712 C C . LYS A 1 86 ? 2.639 9.238 0.254 1.00 97.75 86 LYS A C 1
ATOM 714 O O . LYS A 1 86 ? 3.513 10.020 -0.087 1.00 97.75 86 LYS A O 1
ATOM 719 N N . PHE A 1 87 ? 2.362 8.103 -0.385 1.00 97.50 87 PHE A N 1
ATOM 720 C CA . PHE A 1 87 ? 3.165 7.571 -1.493 1.00 97.50 87 PHE A CA 1
ATOM 721 C C . PHE A 1 87 ? 2.502 7.764 -2.859 1.00 97.50 87 PHE A C 1
ATOM 723 O O . PHE A 1 87 ? 2.722 6.991 -3.791 1.00 97.50 87 PHE A O 1
ATOM 730 N N . LYS A 1 88 ? 1.613 8.760 -2.978 1.00 96.81 88 LYS A N 1
ATOM 731 C CA . LYS A 1 88 ? 0.832 8.980 -4.200 1.00 96.81 88 LYS A CA 1
ATOM 732 C C . LYS A 1 88 ? 1.740 9.153 -5.415 1.00 96.81 88 LYS A C 1
ATOM 734 O O . LYS A 1 88 ? 1.430 8.621 -6.475 1.00 96.81 88 LYS A O 1
ATOM 739 N N . LYS A 1 89 ? 2.823 9.923 -5.271 1.00 96.81 89 LYS A N 1
ATOM 740 C CA . LYS A 1 89 ? 3.713 10.278 -6.382 1.00 96.81 89 LYS A CA 1
ATOM 741 C C . LYS A 1 89 ? 4.531 9.081 -6.841 1.00 96.81 89 LYS A C 1
ATOM 743 O O . LYS A 1 89 ? 4.638 8.867 -8.036 1.00 96.81 89 LYS A O 1
ATOM 748 N N . GLU A 1 90 ? 5.046 8.303 -5.905 1.00 96.94 90 GLU A N 1
ATOM 749 C CA . GLU A 1 90 ? 5.886 7.131 -6.125 1.00 96.94 90 GLU A CA 1
ATOM 750 C C . GLU A 1 90 ? 5.073 6.005 -6.766 1.00 96.94 90 GLU A C 1
ATOM 752 O O . GLU A 1 90 ? 5.466 5.472 -7.798 1.00 96.94 90 GLU A O 1
ATOM 757 N N . ILE A 1 91 ? 3.877 5.723 -6.229 1.00 94.88 91 ILE A N 1
ATOM 758 C CA . ILE A 1 91 ? 2.941 4.758 -6.825 1.00 94.88 91 ILE A CA 1
AT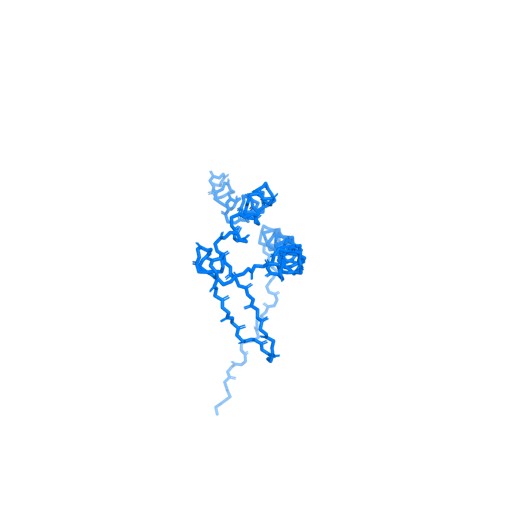OM 759 C C . ILE A 1 91 ? 2.572 5.194 -8.244 1.00 94.88 91 ILE A C 1
ATOM 761 O O . ILE A 1 91 ? 2.577 4.382 -9.163 1.00 94.88 91 ILE A O 1
ATOM 765 N N . HIS A 1 92 ? 2.260 6.477 -8.440 1.00 94.44 92 HIS A N 1
ATOM 766 C CA . HIS A 1 92 ? 1.922 7.000 -9.759 1.00 94.44 92 HIS A CA 1
ATOM 767 C C . HIS A 1 92 ? 3.108 6.894 -10.722 1.00 94.44 92 HIS A C 1
ATOM 769 O O . HIS A 1 92 ? 2.954 6.384 -11.821 1.00 94.44 92 HIS A O 1
ATOM 775 N N . HIS A 1 93 ? 4.298 7.311 -10.302 1.00 93.75 93 HIS A N 1
ATOM 776 C CA . HIS A 1 93 ? 5.504 7.229 -11.114 1.00 93.75 93 HIS A CA 1
ATOM 777 C C . HIS A 1 93 ? 5.784 5.792 -11.564 1.00 93.75 93 HIS A C 1
ATOM 779 O O . HIS A 1 93 ? 5.931 5.560 -12.759 1.00 93.75 93 HIS A O 1
ATOM 785 N N . HIS A 1 94 ? 5.755 4.835 -10.634 1.00 94.25 94 HIS A N 1
ATOM 786 C CA . HIS A 1 94 ? 5.971 3.423 -10.931 1.00 94.25 94 HIS A CA 1
ATOM 787 C C . HIS A 1 94 ? 4.895 2.852 -11.872 1.00 94.25 94 HIS A C 1
ATOM 789 O O . HIS A 1 94 ? 5.213 2.194 -12.855 1.00 94.25 94 HIS A O 1
ATOM 795 N N . MET A 1 95 ? 3.611 3.159 -11.659 1.00 91.62 95 MET A N 1
ATOM 796 C CA . MET A 1 95 ? 2.549 2.703 -12.571 1.00 91.62 95 MET A CA 1
ATOM 797 C C . MET A 1 95 ? 2.710 3.270 -13.989 1.00 91.62 95 MET A C 1
ATOM 799 O O . MET A 1 95 ? 2.457 2.571 -14.967 1.00 91.62 95 MET A O 1
ATOM 803 N N . PHE A 1 96 ? 3.137 4.528 -14.114 1.00 90.38 96 PHE A N 1
ATOM 804 C CA . PHE A 1 96 ? 3.329 5.186 -15.409 1.00 90.38 96 PHE A CA 1
ATOM 805 C C . PHE A 1 96 ? 4.649 4.813 -16.083 1.00 90.38 96 PHE A C 1
ATOM 807 O O . PHE A 1 96 ? 4.763 4.953 -17.300 1.00 90.38 96 PHE A O 1
ATOM 814 N N . SER A 1 97 ? 5.626 4.308 -15.329 1.00 88.94 97 SER A N 1
ATOM 815 C CA . SER A 1 97 ? 6.867 3.778 -15.885 1.00 88.94 97 SER A CA 1
ATOM 816 C C . SER A 1 97 ? 6.737 2.329 -16.384 1.00 88.94 97 SER A C 1
ATOM 818 O O . SER A 1 97 ? 7.709 1.776 -16.898 1.00 88.94 97 SER A O 1
ATOM 820 N N . HIS A 1 98 ? 5.545 1.721 -16.301 1.00 88.12 98 HIS A N 1
ATOM 821 C CA . HIS A 1 98 ? 5.328 0.341 -16.730 1.00 88.12 98 HIS A CA 1
ATOM 822 C C . HIS A 1 98 ? 5.646 0.152 -18.234 1.00 88.12 98 HIS A C 1
ATOM 824 O O . HIS A 1 98 ? 5.068 0.847 -19.078 1.00 88.12 98 HIS A O 1
ATOM 830 N N . PRO A 1 99 ? 6.492 -0.826 -18.621 1.00 83.50 99 PRO A N 1
ATOM 831 C CA . PRO A 1 99 ? 6.930 -1.047 -20.009 1.00 83.50 99 PRO A CA 1
ATOM 832 C C . PRO A 1 99 ? 5.805 -1.239 -21.041 1.00 83.50 99 PRO A C 1
ATOM 834 O O . PRO A 1 99 ? 5.936 -0.819 -22.189 1.00 83.50 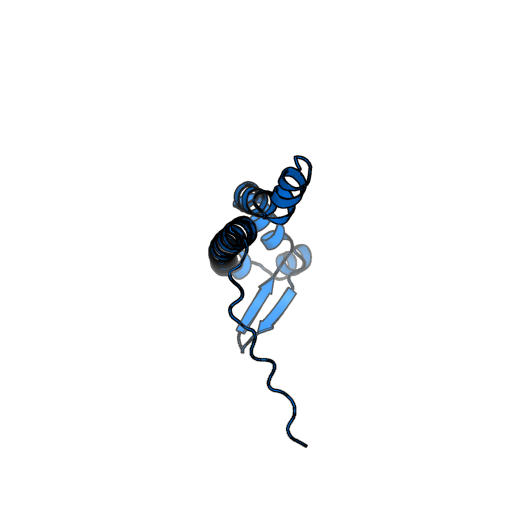99 PRO A O 1
ATOM 837 N N . VAL A 1 100 ? 4.661 -1.802 -20.645 1.00 76.94 100 VAL A N 1
ATOM 838 C CA . VAL A 1 100 ? 3.431 -1.862 -21.472 1.00 76.94 100 VAL A CA 1
ATOM 839 C C . VAL A 1 100 ? 2.972 -0.486 -21.989 1.00 76.94 100 VAL A C 1
ATOM 841 O O . VAL A 1 100 ? 2.535 -0.384 -23.131 1.00 76.94 100 VAL A O 1
ATOM 844 N N . PHE A 1 101 ? 3.132 0.601 -21.226 1.00 69.50 101 PHE A N 1
ATOM 845 C CA . PHE A 1 101 ? 2.804 1.946 -21.723 1.00 69.50 101 PHE A CA 1
ATOM 846 C C . PHE A 1 101 ? 3.870 2.511 -22.675 1.00 69.50 101 PHE A C 1
ATOM 848 O O . PHE A 1 101 ? 3.579 3.398 -23.479 1.00 69.50 101 PHE A O 1
ATOM 855 N N . PHE A 1 102 ? 5.092 1.975 -22.643 1.00 59.16 102 PHE A N 1
ATOM 856 C CA . PHE A 1 102 ? 6.161 2.340 -23.574 1.00 59.16 102 PHE A CA 1
ATOM 857 C C . PHE A 1 102 ? 6.108 1.554 -24.891 1.00 59.16 102 PHE A C 1
ATOM 859 O O . PHE A 1 102 ? 6.405 2.113 -25.947 1.00 59.16 102 PHE A O 1
ATOM 866 N N . THR A 1 103 ? 5.700 0.284 -24.854 1.00 53.59 103 THR A N 1
ATOM 867 C CA . THR A 1 103 ? 5.643 -0.600 -26.036 1.00 53.59 103 THR A CA 1
ATOM 868 C C . THR A 1 103 ? 4.628 -0.124 -27.079 1.00 53.59 103 THR A C 1
ATOM 870 O O . THR A 1 103 ? 4.906 -0.196 -28.276 1.00 53.59 103 THR A O 1
ATOM 873 N N . HIS A 1 104 ? 3.513 0.490 -26.664 1.00 48.19 104 HIS A N 1
ATOM 874 C CA . HIS A 1 104 ? 2.526 1.040 -27.604 1.00 48.19 104 HIS A CA 1
ATOM 875 C C . HIS A 1 104 ? 3.051 2.200 -28.471 1.00 48.19 104 HIS A C 1
ATOM 877 O O . HIS A 1 104 ? 2.581 2.384 -29.593 1.00 48.19 104 HIS A O 1
ATOM 883 N N . ASN A 1 105 ? 4.039 2.961 -27.990 1.00 45.47 105 ASN A N 1
ATOM 884 C CA . ASN A 1 105 ? 4.644 4.061 -28.750 1.00 45.47 105 ASN A CA 1
ATOM 885 C C . ASN A 1 105 ? 5.795 3.611 -29.661 1.00 45.47 105 ASN A C 1
ATOM 887 O O . ASN A 1 105 ? 6.127 4.325 -30.606 1.00 45.47 105 ASN A O 1
ATOM 891 N N . MET A 1 106 ? 6.385 2.441 -29.407 1.00 44.59 106 MET A N 1
ATOM 892 C CA . MET A 1 106 ? 7.448 1.878 -30.250 1.00 44.59 106 MET A CA 1
ATOM 893 C C . MET A 1 106 ? 6.867 1.166 -31.482 1.00 44.59 106 MET A C 1
ATOM 895 O O . MET A 1 106 ? 7.407 1.306 -32.571 1.00 44.59 106 MET A O 1
ATOM 899 N N . LEU A 1 107 ? 5.708 0.509 -31.344 1.00 46.72 107 LEU A N 1
ATOM 900 C CA . LEU A 1 107 ? 5.012 -0.190 -32.441 1.00 46.72 107 LEU A CA 1
ATOM 901 C C . LEU A 1 107 ? 4.243 0.730 -33.411 1.00 46.72 107 LEU A C 1
ATOM 903 O O . LEU A 1 107 ? 3.708 0.258 -34.406 1.00 46.72 107 LEU A O 1
ATOM 907 N N . ARG A 1 108 ? 4.145 2.037 -33.131 1.00 47.06 108 ARG A N 1
ATOM 908 C CA . ARG A 1 108 ? 3.513 3.025 -34.032 1.00 47.06 108 ARG A CA 1
ATOM 909 C C . ARG A 1 108 ? 4.496 3.712 -34.986 1.00 47.06 108 ARG A C 1
ATOM 911 O O . ARG A 1 108 ? 4.066 4.544 -35.779 1.00 47.06 108 ARG A O 1
ATOM 918 N N . LYS A 1 109 ? 5.798 3.434 -34.868 1.00 40.84 109 LYS A N 1
ATOM 919 C CA . LYS A 1 109 ? 6.863 4.079 -35.660 1.00 40.84 109 LYS A CA 1
ATOM 920 C C . LYS A 1 109 ? 7.593 3.133 -36.626 1.00 40.84 109 LYS A C 1
ATOM 922 O O . LYS A 1 109 ? 8.604 3.536 -37.193 1.00 40.84 109 LYS A O 1
ATOM 927 N N . THR A 1 110 ? 7.080 1.924 -36.815 1.00 41.59 110 THR A N 1
ATOM 928 C CA . THR A 1 110 ? 7.447 0.996 -37.900 1.00 41.59 110 THR A CA 1
ATOM 929 C C . THR A 1 110 ? 6.329 0.952 -38.919 1.00 41.59 110 THR A C 1
ATOM 931 O O . THR A 1 110 ? 6.640 0.969 -40.124 1.00 41.59 110 THR A O 1
#

Foldseek 3Di:
DDDDPPPPDPDPPDPVRVVLVVLQVVLVVLVVVVVVVLVVLQVVCCVPPVVPDDPVNCVVQVWDWDQDPNDTRIDGPVSVVVSCVVCVPSVVVSVCSRSVVVVVVVVVPD